Protein AF-A0A1Y1LSE4-F1 (afdb_monomer_lite)

Secondary structure (DSSP, 8-state):
-HHHHHHHHHHHHHHHHHHHHHHSHHHHHHHHHHHHHHHSGGGS--TT-PPPPHHHHHHHHHHHHHHHHHHHHHHHHHHH-HHHHHHHHHHHHHHHT-HHHHHHHHHHHHHHHHHHHHTT-

InterPro domains:
  IPR013937 Sorting nexin, C-terminal [PF08628] (1-100)

Organism: Photinus pyralis (NCBI:txid7054)

pLDDT: mean 90.86, std 9.67, range [47.62, 97.69]

Foldseek 3Di:
DVVCVVLVVVVVVVVVVVVCVCPDPVNVVVVVVVVCCVQQNVHHGDPPPDDDDPVRVVVVLVVQLVCLQPVQCVVCCVPPNSVVSNVVSVVVSVCVPPPVNVVVVVVVVVVVVCCVVPVPD

Radius of gyration: 18.97 Å; chains: 1; bounding box: 50×29×55 Å

Sequence (121 aa):
VVLQQLLGGTIERKVRDIVKMLLQDESILRYIALVEDSMWPNGVLQRDRKPRSEAQKKKTRTEASLMLATLVPDLAGNVVGRANAQTASRRIFATLNNSRLNAHLVFTMLEEIISIMFEDS

Structure (mmCIF, N/CA/C/O backbone):
data_AF-A0A1Y1LSE4-F1
#
_entry.id   AF-A0A1Y1LSE4-F1
#
loop_
_atom_site.group_PDB
_atom_site.id
_atom_site.type_symbol
_atom_site.label_atom_id
_atom_site.label_alt_id
_atom_site.label_comp_id
_atom_site.label_asym_id
_atom_site.label_entity_id
_atom_site.label_seq_id
_atom_site.pdbx_PDB_ins_code
_atom_site.Cartn_x
_atom_site.Cartn_y
_atom_site.Cartn_z
_atom_site.occupancy
_atom_site.B_iso_or_equiv
_atom_site.auth_seq_id
_atom_site.auth_comp_id
_atom_site.auth_asym_id
_atom_site.auth_atom_id
_atom_site.pdbx_PDB_model_num
ATOM 1 N N . VAL A 1 1 ? 8.699 1.440 -32.279 1.00 59.16 1 VAL A N 1
ATOM 2 C CA . VAL A 1 1 ? 7.242 1.152 -32.279 1.00 59.16 1 VAL A CA 1
ATOM 3 C C . VAL A 1 1 ? 6.906 -0.323 -32.051 1.00 59.16 1 VAL A C 1
ATOM 5 O O . VAL A 1 1 ? 6.152 -0.586 -31.130 1.00 59.16 1 VAL A O 1
ATOM 8 N N . VAL A 1 2 ? 7.493 -1.296 -32.762 1.00 62.16 2 VAL A N 1
ATOM 9 C CA . VAL A 1 2 ? 7.154 -2.732 -32.579 1.00 62.16 2 VAL A CA 1
ATOM 10 C C . VAL A 1 2 ? 7.518 -3.286 -31.188 1.00 62.16 2 VAL A C 1
ATOM 12 O O . VAL A 1 2 ? 6.694 -3.947 -30.567 1.00 62.16 2 VAL A O 1
ATOM 15 N N . LEU A 1 3 ? 8.697 -2.953 -30.641 1.00 62.44 3 LEU A N 1
ATOM 16 C CA . LEU A 1 3 ? 9.114 -3.419 -29.305 1.00 62.44 3 LEU A CA 1
ATOM 17 C C . LEU A 1 3 ? 8.165 -2.938 -28.192 1.00 62.44 3 LEU A C 1
ATOM 19 O O . LEU A 1 3 ? 7.823 -3.692 -27.292 1.00 62.44 3 LEU A O 1
ATOM 23 N N . GLN A 1 4 ? 7.693 -1.693 -28.292 1.00 62.50 4 GLN A N 1
ATOM 24 C CA . GLN A 1 4 ? 6.736 -1.107 -27.353 1.00 62.50 4 GLN A CA 1
ATOM 25 C C . GLN A 1 4 ? 5.355 -1.768 -27.453 1.00 62.50 4 GLN A C 1
ATOM 27 O O . GLN A 1 4 ? 4.699 -1.934 -26.434 1.00 62.50 4 GLN A O 1
ATOM 32 N N . GLN A 1 5 ? 4.929 -2.179 -28.650 1.00 67.00 5 GLN A N 1
ATOM 33 C CA . GLN A 1 5 ? 3.662 -2.892 -28.854 1.00 67.00 5 GLN A CA 1
ATOM 34 C C . GLN A 1 5 ? 3.722 -4.330 -28.310 1.00 67.00 5 GLN A C 1
ATOM 36 O O . GLN A 1 5 ? 2.807 -4.775 -27.622 1.00 67.00 5 GLN A O 1
ATOM 41 N N . LEU A 1 6 ? 4.836 -5.038 -28.530 1.00 63.50 6 LEU A N 1
ATOM 42 C CA . LEU A 1 6 ? 5.051 -6.394 -28.006 1.00 63.50 6 LEU A CA 1
ATOM 43 C C . LEU A 1 6 ? 5.206 -6.412 -26.475 1.00 63.50 6 LEU A C 1
ATOM 45 O O . LEU A 1 6 ? 4.623 -7.261 -25.793 1.00 63.50 6 LEU A O 1
ATOM 49 N N . LEU A 1 7 ? 5.952 -5.448 -25.923 1.00 67.75 7 LEU A N 1
ATOM 50 C CA . LEU A 1 7 ? 6.048 -5.243 -24.476 1.00 67.75 7 LEU A CA 1
ATOM 51 C C . LEU A 1 7 ? 4.706 -4.787 -23.897 1.00 67.75 7 LEU A C 1
ATOM 53 O O . LEU A 1 7 ? 4.319 -5.281 -22.846 1.00 67.75 7 LEU A O 1
ATOM 57 N N . GLY A 1 8 ? 3.964 -3.929 -24.600 1.00 74.44 8 GLY A N 1
ATOM 58 C CA . GLY A 1 8 ? 2.625 -3.484 -24.213 1.00 74.44 8 GLY A CA 1
ATOM 59 C C . GLY A 1 8 ? 1.654 -4.650 -24.035 1.00 74.44 8 GLY A C 1
ATOM 60 O O . GLY A 1 8 ? 1.082 -4.794 -22.958 1.00 74.44 8 GLY A O 1
ATOM 61 N N . GLY A 1 9 ? 1.555 -5.544 -25.024 1.00 82.25 9 GLY A N 1
ATOM 62 C CA . GLY A 1 9 ? 0.689 -6.727 -24.930 1.00 82.25 9 GLY A CA 1
ATOM 63 C C . GLY A 1 9 ? 1.117 -7.723 -23.842 1.00 82.25 9 GLY A C 1
ATOM 64 O O . GLY A 1 9 ? 0.275 -8.346 -23.194 1.00 82.25 9 GLY A O 1
ATOM 65 N N . THR A 1 10 ? 2.423 -7.853 -23.589 1.00 83.94 10 THR A N 1
ATOM 66 C CA . THR A 1 10 ? 2.942 -8.729 -22.521 1.00 83.94 10 THR A CA 1
ATOM 67 C C . THR A 1 10 ? 2.689 -8.142 -21.131 1.00 83.94 10 THR A C 1
ATOM 69 O O . THR A 1 10 ? 2.267 -8.862 -20.226 1.00 83.94 10 THR A O 1
ATOM 72 N N . ILE A 1 11 ? 2.907 -6.835 -20.961 1.00 83.44 11 ILE A N 1
ATOM 73 C CA . ILE A 1 11 ? 2.624 -6.113 -19.717 1.00 83.44 11 ILE A CA 1
ATOM 74 C C . ILE A 1 11 ? 1.126 -6.156 -19.430 1.00 83.44 11 ILE A C 1
ATOM 76 O O . ILE A 1 11 ? 0.746 -6.486 -18.313 1.00 83.44 11 ILE A O 1
ATOM 80 N N . GLU A 1 12 ? 0.277 -5.895 -20.425 1.00 88.00 12 GLU A N 1
ATOM 81 C CA . GLU A 1 12 ? -1.176 -5.959 -20.266 1.00 88.00 12 GLU A CA 1
ATOM 82 C C . GLU A 1 12 ? -1.620 -7.340 -19.775 1.00 88.00 12 GLU A C 1
ATOM 84 O O . GLU A 1 12 ? -2.343 -7.440 -18.782 1.00 88.00 12 GLU A O 1
ATOM 89 N N . ARG A 1 13 ? -1.141 -8.410 -20.421 1.00 90.38 13 ARG A N 1
ATOM 90 C CA . ARG A 1 13 ? -1.439 -9.780 -19.993 1.00 90.38 13 ARG A CA 1
ATOM 91 C C . ARG A 1 13 ? -0.994 -10.015 -18.552 1.00 90.38 13 ARG A C 1
ATOM 93 O O . ARG A 1 13 ? -1.795 -10.464 -17.741 1.00 90.38 13 ARG A O 1
ATOM 100 N N . LYS A 1 14 ? 0.241 -9.634 -18.207 1.00 87.75 14 LYS A N 1
ATOM 101 C CA . LYS A 1 14 ? 0.767 -9.831 -16.852 1.00 87.75 14 LYS A CA 1
ATOM 102 C C . LYS A 1 14 ? -0.013 -9.040 -15.801 1.00 87.75 14 LYS A C 1
ATOM 104 O O . LYS A 1 14 ? -0.254 -9.560 -14.715 1.00 87.75 14 LYS A O 1
ATOM 109 N N . VAL A 1 15 ? -0.418 -7.810 -16.113 1.00 89.31 15 VAL A N 1
ATOM 110 C CA . VAL A 1 15 ? -1.266 -6.992 -15.237 1.00 89.31 15 VAL A CA 1
ATOM 111 C C . VAL A 1 15 ? -2.618 -7.671 -15.038 1.00 89.31 15 VAL A C 1
ATOM 113 O O . VAL A 1 15 ? -3.045 -7.814 -13.897 1.00 89.31 15 VAL A O 1
ATOM 116 N N . ARG A 1 16 ? -3.260 -8.159 -16.108 1.00 93.75 16 ARG A N 1
ATOM 117 C CA . ARG A 1 16 ? -4.526 -8.904 -16.003 1.00 93.75 16 ARG A CA 1
ATOM 118 C C . ARG A 1 16 ? -4.379 -10.163 -15.151 1.00 93.75 16 ARG A C 1
ATOM 120 O O . ARG A 1 16 ? -5.248 -10.418 -14.326 1.00 93.75 16 ARG A O 1
ATOM 127 N N . ASP A 1 17 ? -3.291 -10.912 -15.305 1.00 94.44 17 ASP A N 1
ATOM 128 C CA . ASP A 1 17 ? -3.038 -12.121 -14.512 1.00 94.44 17 ASP A CA 1
ATOM 129 C C . ASP A 1 17 ? -2.863 -11.797 -13.021 1.00 94.44 17 ASP A C 1
ATOM 131 O O . ASP A 1 17 ? -3.414 -12.488 -12.167 1.00 94.44 17 ASP A O 1
ATOM 135 N N . ILE A 1 18 ? -2.140 -10.719 -12.697 1.00 92.44 18 ILE A N 1
ATOM 136 C CA . ILE A 1 18 ? -1.986 -10.252 -11.312 1.00 92.44 18 ILE A CA 1
ATOM 137 C C . ILE A 1 18 ? -3.334 -9.795 -10.749 1.00 92.44 18 ILE A C 1
ATOM 139 O O . ILE A 1 18 ? -3.682 -10.176 -9.639 1.00 92.44 18 ILE A O 1
ATOM 143 N N . VAL A 1 19 ? -4.113 -9.018 -11.504 1.00 95.38 19 VAL A N 1
ATOM 144 C CA . VAL A 1 19 ? -5.439 -8.563 -11.058 1.00 95.38 19 VAL A CA 1
ATOM 145 C C . VAL A 1 19 ? -6.362 -9.753 -10.800 1.00 95.38 19 VAL A C 1
ATOM 147 O O . VAL A 1 19 ? -6.996 -9.800 -9.753 1.00 95.38 19 VAL A O 1
ATOM 150 N N . LYS A 1 20 ? -6.384 -10.756 -11.687 1.00 95.94 20 LYS A N 1
ATOM 151 C CA . LYS A 1 20 ? -7.151 -11.993 -11.471 1.00 95.94 20 LYS A CA 1
ATOM 152 C C . LYS A 1 20 ? -6.719 -12.724 -10.202 1.00 95.94 20 LYS A C 1
ATOM 154 O O . LYS A 1 20 ? -7.572 -13.143 -9.434 1.00 95.94 20 LYS A O 1
ATOM 159 N N . MET A 1 21 ? -5.413 -12.835 -9.959 1.00 96.00 21 MET A N 1
ATOM 160 C CA . MET A 1 21 ? -4.888 -13.434 -8.729 1.00 96.00 21 MET A CA 1
ATOM 161 C C . MET A 1 21 ? -5.319 -12.651 -7.482 1.00 96.00 21 MET A C 1
ATOM 163 O O . MET A 1 21 ? -5.651 -13.256 -6.474 1.00 96.00 21 MET A O 1
ATOM 167 N N . LEU A 1 22 ? -5.315 -11.318 -7.529 1.00 95.12 22 LEU A N 1
ATOM 168 C CA . LEU A 1 22 ? -5.704 -10.485 -6.387 1.00 95.12 22 LEU A CA 1
ATOM 169 C C . LEU A 1 22 ? -7.216 -10.501 -6.126 1.00 95.12 22 LEU A C 1
ATOM 171 O O . LEU A 1 22 ? -7.632 -10.262 -4.997 1.00 95.12 22 LEU A O 1
ATOM 175 N N . LEU A 1 23 ? -8.027 -10.768 -7.151 1.00 94.62 23 LEU A N 1
ATOM 176 C CA . LEU A 1 23 ? -9.490 -10.735 -7.079 1.00 94.62 23 LEU A CA 1
ATOM 177 C C . LEU A 1 23 ? -10.146 -12.121 -7.037 1.00 94.62 23 LEU A C 1
ATOM 179 O O . LEU A 1 23 ? -11.368 -12.207 -7.065 1.00 94.62 23 LEU A O 1
ATOM 183 N N . GLN A 1 24 ? -9.366 -13.200 -6.985 1.00 96.38 24 GLN A N 1
ATOM 184 C CA . GLN A 1 24 ? -9.912 -14.549 -6.827 1.00 96.38 24 GLN A CA 1
ATOM 185 C C . GLN A 1 24 ? -10.545 -14.735 -5.440 1.00 96.38 24 GLN A C 1
ATOM 187 O O . GLN A 1 24 ? -10.084 -14.138 -4.462 1.00 96.38 24 GLN A O 1
ATOM 192 N N . ASP A 1 25 ? -11.533 -15.625 -5.346 1.00 95.81 25 ASP A N 1
ATOM 193 C CA . ASP A 1 25 ? -12.342 -15.854 -4.141 1.00 95.81 25 ASP A CA 1
ATOM 194 C C . ASP A 1 25 ? -11.498 -16.059 -2.876 1.00 95.81 25 ASP A C 1
ATOM 196 O O . ASP A 1 25 ? -11.746 -15.422 -1.855 1.00 95.81 25 ASP A O 1
ATOM 200 N N . GLU A 1 26 ? -10.431 -16.863 -2.942 1.00 96.44 26 GLU A N 1
ATOM 201 C CA . GLU A 1 26 ? -9.535 -17.092 -1.799 1.00 96.44 26 GLU A CA 1
ATOM 202 C C . GLU A 1 26 ? -8.847 -15.810 -1.303 1.00 96.44 26 GLU A C 1
ATOM 204 O O . GLU A 1 26 ? -8.660 -15.612 -0.101 1.00 96.44 26 GLU A O 1
ATOM 209 N N . SER A 1 27 ? -8.462 -14.921 -2.224 1.00 96.38 27 SER A N 1
ATOM 210 C CA . SER A 1 27 ? -7.820 -13.650 -1.876 1.00 96.38 27 SER A CA 1
ATOM 211 C C . SER A 1 27 ? -8.823 -12.691 -1.247 1.00 96.38 27 SER A C 1
ATOM 213 O O . SER A 1 27 ? -8.510 -12.077 -0.228 1.00 96.38 27 SER A O 1
ATOM 215 N N . ILE A 1 28 ? -10.044 -12.638 -1.782 1.00 94.06 28 ILE A N 1
ATOM 216 C CA . ILE A 1 28 ? -11.131 -11.838 -1.214 1.00 94.06 28 ILE A CA 1
ATOM 217 C C . ILE A 1 28 ? -11.509 -12.336 0.184 1.00 94.06 28 ILE A C 1
ATOM 219 O O . ILE A 1 28 ? -11.540 -11.533 1.115 1.00 94.06 28 ILE A O 1
ATOM 223 N N . LEU A 1 29 ? -11.701 -13.646 0.371 1.00 96.00 29 LEU A N 1
ATOM 224 C CA . LE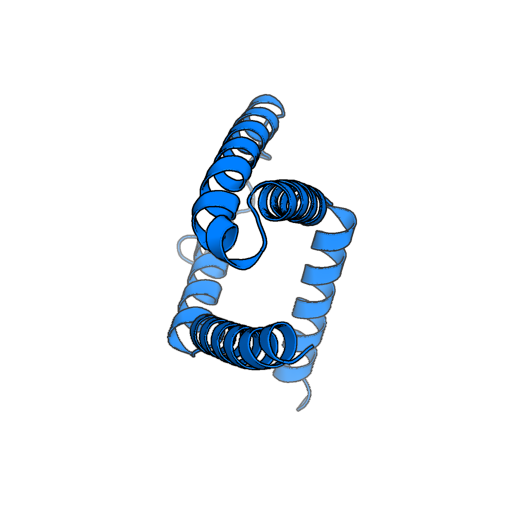U A 1 29 ? -11.967 -14.247 1.684 1.00 96.00 29 LEU A CA 1
ATOM 225 C C . LEU A 1 29 ? -10.870 -13.902 2.692 1.00 96.00 29 LEU A C 1
ATOM 227 O O . LEU A 1 29 ? -11.159 -13.499 3.818 1.00 96.00 29 LEU A O 1
ATOM 231 N N . AR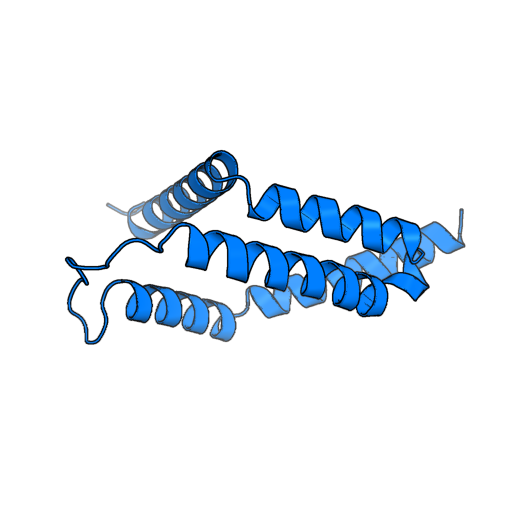G A 1 30 ? -9.601 -13.983 2.278 1.00 96.50 30 ARG A N 1
ATOM 232 C CA . ARG A 1 30 ? -8.475 -13.579 3.121 1.00 96.50 30 ARG A CA 1
ATOM 233 C C . ARG A 1 30 ? -8.524 -12.092 3.483 1.00 96.50 30 ARG A C 1
ATOM 235 O O . ARG A 1 30 ? -8.174 -11.737 4.608 1.00 96.50 30 ARG A O 1
ATOM 242 N N . TYR A 1 31 ? -8.897 -11.215 2.554 1.00 94.56 31 TYR A N 1
ATOM 243 C CA . TYR A 1 31 ? -9.019 -9.784 2.842 1.00 94.56 31 TYR A CA 1
ATOM 244 C C . TYR A 1 31 ? -10.173 -9.495 3.801 1.00 94.56 31 TYR A C 1
ATOM 246 O O . TYR A 1 31 ? -9.988 -8.701 4.720 1.00 94.56 31 TYR A O 1
ATOM 254 N N . ILE A 1 32 ? -11.314 -10.168 3.640 1.00 92.62 32 ILE A N 1
ATOM 255 C CA . ILE A 1 32 ? -12.449 -10.070 4.565 1.00 92.62 32 ILE A CA 1
ATOM 256 C C . ILE A 1 32 ? -12.026 -10.526 5.961 1.00 92.62 32 ILE A C 1
ATOM 258 O O . ILE A 1 32 ? -12.195 -9.764 6.908 1.00 92.62 32 ILE A O 1
ATOM 262 N N . ALA A 1 33 ? -11.383 -11.693 6.080 1.00 94.38 33 ALA A N 1
ATOM 263 C CA . ALA A 1 33 ? -10.872 -12.194 7.355 1.00 94.38 33 ALA A CA 1
ATOM 264 C C . ALA A 1 33 ? -9.884 -11.211 8.005 1.00 94.38 33 ALA A C 1
ATOM 266 O O . ALA A 1 33 ? -9.963 -10.938 9.196 1.00 94.38 33 ALA A O 1
ATOM 267 N N . LEU A 1 34 ? -8.994 -10.594 7.215 1.00 94.94 34 LEU A N 1
ATOM 268 C CA . LEU A 1 34 ? -8.076 -9.571 7.721 1.00 94.94 34 LEU A CA 1
ATOM 269 C C . LEU A 1 34 ? -8.821 -8.342 8.266 1.00 94.94 34 LEU A C 1
ATOM 271 O O . LEU A 1 34 ? -8.415 -7.779 9.284 1.00 94.94 34 LEU A O 1
ATOM 275 N N . VAL A 1 35 ? -9.878 -7.895 7.582 1.00 91.94 35 VAL A N 1
ATOM 276 C CA . VAL A 1 35 ? -10.707 -6.775 8.043 1.00 91.94 35 VAL A CA 1
ATOM 277 C C . VAL A 1 35 ? -11.441 -7.163 9.324 1.00 91.94 35 VAL A C 1
ATOM 279 O O . VAL A 1 35 ? -11.362 -6.407 10.295 1.00 91.94 35 VAL A O 1
ATOM 282 N N . GLU A 1 36 ? -12.063 -8.343 9.353 1.00 92.56 36 GLU A N 1
ATOM 283 C CA . GLU A 1 36 ? -12.765 -8.898 10.511 1.00 92.56 36 GLU A CA 1
ATOM 284 C C . GLU A 1 36 ? -11.844 -8.980 11.730 1.00 92.56 36 GLU A C 1
ATOM 286 O O . GLU A 1 36 ? -12.119 -8.329 12.734 1.00 92.56 36 GLU A O 1
ATOM 291 N N . ASP A 1 37 ? -10.694 -9.644 11.615 1.00 92.81 37 ASP A N 1
ATOM 292 C CA . ASP A 1 37 ? -9.712 -9.773 12.697 1.00 92.81 37 ASP A CA 1
ATOM 293 C C . ASP A 1 37 ? -9.194 -8.411 13.185 1.00 92.81 37 ASP A C 1
ATOM 295 O O . ASP A 1 37 ? -8.862 -8.231 14.361 1.00 92.81 37 ASP A O 1
ATOM 299 N N . SER A 1 38 ? -9.106 -7.426 12.284 1.00 90.69 38 SER A N 1
ATOM 300 C CA . SER A 1 38 ? -8.606 -6.091 12.622 1.00 90.69 38 SER A CA 1
ATOM 301 C C . SER A 1 38 ? -9.626 -5.205 13.340 1.00 90.69 38 SER A C 1
ATOM 303 O O . SER A 1 38 ? -9.225 -4.295 14.074 1.00 90.69 38 SER A O 1
ATOM 305 N N . MET A 1 39 ? -10.921 -5.425 13.102 1.00 90.06 39 MET A N 1
ATOM 306 C CA . MET A 1 39 ? -12.015 -4.602 13.625 1.00 90.06 39 MET A CA 1
ATOM 307 C C . MET A 1 39 ? -12.753 -5.299 14.771 1.00 90.06 39 MET A C 1
ATOM 309 O O . MET A 1 39 ? -13.016 -4.664 15.796 1.00 90.06 39 MET A O 1
ATOM 313 N N . TRP A 1 40 ? -13.025 -6.595 14.626 1.00 93.06 40 TRP A N 1
ATOM 314 C CA . TRP A 1 40 ? -13.729 -7.465 15.568 1.00 93.06 40 TRP A CA 1
ATOM 315 C C . TRP A 1 40 ? -12.880 -8.678 15.982 1.00 93.06 40 TRP A C 1
ATOM 317 O O . TRP A 1 40 ? -13.284 -9.819 15.752 1.00 93.06 40 TRP A O 1
ATOM 327 N N . PRO A 1 41 ? -11.715 -8.484 16.626 1.00 90.25 41 PRO A N 1
ATOM 328 C CA . PRO A 1 41 ? -10.936 -9.610 17.128 1.00 90.25 41 PRO A CA 1
ATOM 329 C C . PRO A 1 41 ? -11.788 -10.464 18.083 1.00 90.25 41 PRO A C 1
ATOM 331 O O . PRO A 1 41 ? -12.361 -9.952 19.048 1.00 90.25 41 PRO A O 1
ATOM 334 N N . ASN A 1 42 ? -11.869 -11.771 17.819 1.00 87.75 42 ASN A N 1
ATOM 335 C CA . ASN A 1 42 ? -12.748 -12.716 18.529 1.00 87.75 42 ASN A CA 1
ATOM 336 C C . ASN A 1 42 ? -14.250 -12.351 18.465 1.00 87.75 42 ASN A C 1
ATOM 338 O O . ASN A 1 42 ? -14.995 -12.625 19.406 1.00 87.75 42 ASN A O 1
ATOM 342 N N . GLY A 1 43 ? -14.692 -11.687 17.393 1.00 89.00 43 GLY A N 1
ATOM 343 C CA . GLY A 1 43 ? -16.085 -11.282 17.187 1.00 89.00 43 GLY A CA 1
ATOM 344 C C . GLY A 1 43 ? -16.520 -10.044 17.979 1.00 89.00 43 GLY A C 1
ATOM 345 O O . GLY A 1 43 ? -17.687 -9.656 17.921 1.00 89.00 43 GLY A O 1
ATOM 346 N N . VAL A 1 44 ? -15.612 -9.391 18.714 1.00 90.31 44 VAL A N 1
ATOM 347 C CA . VAL A 1 44 ? -15.931 -8.211 19.532 1.00 90.31 44 VAL A CA 1
ATOM 348 C C . VAL A 1 44 ? -15.258 -6.973 18.962 1.00 90.31 44 VAL A C 1
ATOM 350 O O . VAL A 1 44 ? -14.041 -6.931 18.810 1.00 90.31 44 VAL A O 1
ATOM 353 N N . LEU A 1 45 ? -16.053 -5.931 18.699 1.00 90.12 45 LEU A N 1
ATOM 354 C CA . LEU A 1 45 ? -15.552 -4.665 18.165 1.00 90.12 45 LEU A CA 1
ATOM 355 C C . LEU A 1 45 ? -14.486 -4.070 19.095 1.00 90.12 45 LEU A C 1
ATOM 357 O O . LEU A 1 45 ? -14.761 -3.765 20.261 1.00 90.12 45 LEU A O 1
ATOM 361 N N . GLN A 1 46 ? -13.289 -3.831 18.565 1.00 86.62 46 GLN A N 1
ATOM 362 C CA . GLN A 1 46 ? -12.185 -3.256 19.323 1.00 86.62 46 GLN A CA 1
ATOM 363 C C . GLN A 1 46 ? -12.378 -1.742 19.518 1.00 86.62 46 GLN A C 1
ATOM 365 O O . GLN A 1 46 ? -11.936 -0.928 18.707 1.00 86.62 46 GLN A O 1
ATOM 370 N N . ARG A 1 47 ? -13.025 -1.350 20.621 1.00 85.38 47 ARG A N 1
ATOM 371 C CA . ARG A 1 47 ? -13.320 0.063 20.933 1.00 85.38 47 ARG A CA 1
ATOM 372 C C . ARG A 1 47 ? -12.108 0.856 21.436 1.00 85.38 47 ARG A C 1
ATOM 374 O O . ARG A 1 47 ? -11.971 2.027 21.103 1.00 85.38 47 ARG A O 1
ATOM 381 N N . ASP A 1 48 ? -11.188 0.213 22.153 1.00 84.25 48 ASP A N 1
ATOM 382 C CA . ASP A 1 48 ? -10.056 0.884 22.818 1.00 84.25 48 ASP A CA 1
ATOM 383 C C . ASP A 1 48 ? -8.759 0.880 21.994 1.00 84.25 48 ASP A C 1
ATOM 385 O O . ASP A 1 48 ? -7.643 0.867 22.532 1.00 84.25 48 ASP A O 1
ATOM 389 N N . ARG A 1 49 ? -8.868 0.865 20.660 1.00 83.38 49 ARG A N 1
ATOM 390 C CA . ARG A 1 49 ? -7.690 0.841 19.789 1.00 83.38 49 ARG A CA 1
ATOM 391 C C . ARG A 1 49 ? -6.904 2.145 19.930 1.00 83.38 49 ARG A C 1
ATOM 393 O O . ARG A 1 49 ? -7.260 3.173 19.358 1.00 83.38 49 ARG A O 1
ATOM 400 N N . LYS A 1 50 ? -5.785 2.089 20.657 1.00 87.69 50 LYS A N 1
ATOM 401 C CA . LYS A 1 50 ? -4.876 3.232 20.808 1.00 87.69 50 LYS A CA 1
ATOM 402 C C . LYS A 1 50 ? -4.347 3.667 19.434 1.00 87.69 50 LYS A C 1
ATOM 404 O O . LYS A 1 50 ? -3.756 2.844 18.725 1.00 87.69 50 LYS A O 1
ATOM 409 N N . PRO A 1 51 ? -4.509 4.946 19.051 1.00 89.69 51 PRO A N 1
ATOM 410 C CA . PRO A 1 51 ? -3.909 5.464 17.833 1.00 89.69 51 PRO A CA 1
ATOM 411 C C . PRO A 1 51 ? -2.391 5.297 17.859 1.00 89.69 51 PRO A C 1
ATOM 413 O O . PRO A 1 51 ? -1.744 5.400 18.903 1.00 89.69 51 PRO A O 1
ATOM 416 N N . ARG A 1 52 ? -1.807 5.069 16.684 1.00 92.06 52 ARG A N 1
ATOM 417 C CA . ARG A 1 52 ? -0.351 4.977 16.537 1.00 92.06 52 ARG A CA 1
ATOM 418 C C . ARG A 1 52 ? 0.309 6.295 16.936 1.00 92.06 52 ARG A C 1
ATOM 420 O O . ARG A 1 52 ? -0.156 7.359 16.522 1.00 92.06 52 ARG A O 1
ATOM 427 N N . SER A 1 53 ? 1.425 6.220 17.658 1.00 96.38 53 SER A N 1
ATOM 428 C CA . SER A 1 53 ? 2.209 7.408 18.012 1.00 96.38 53 SER A CA 1
ATOM 429 C C . SER A 1 53 ? 2.916 8.004 16.791 1.00 96.38 53 SER A C 1
ATOM 431 O O . SER A 1 53 ? 3.167 7.315 15.798 1.00 96.38 53 SER A O 1
ATOM 433 N N . GLU A 1 54 ? 3.301 9.278 16.866 1.00 95.62 54 GLU A N 1
ATOM 434 C CA . GLU A 1 54 ? 4.052 9.937 15.787 1.00 95.62 54 GLU A CA 1
ATOM 435 C C . GLU A 1 54 ? 5.394 9.249 15.507 1.00 95.62 54 GLU A C 1
ATOM 437 O O . GLU A 1 54 ? 5.774 9.060 14.350 1.00 95.62 54 GLU A O 1
ATOM 442 N N . ALA A 1 55 ? 6.072 8.763 16.552 1.00 97.12 55 ALA A N 1
ATOM 443 C CA . ALA A 1 55 ? 7.292 7.975 16.406 1.00 97.12 55 ALA A CA 1
ATOM 444 C C . ALA A 1 55 ? 7.037 6.667 15.637 1.00 97.12 55 ALA A C 1
ATOM 446 O O . ALA A 1 55 ? 7.781 6.339 14.712 1.00 97.12 55 ALA A O 1
ATOM 447 N N . GLN A 1 56 ? 5.953 5.950 15.960 1.00 96.81 56 GLN A N 1
ATOM 448 C CA . GLN A 1 56 ? 5.570 4.731 15.244 1.00 96.81 56 GLN A CA 1
ATOM 449 C C . GLN A 1 56 ? 5.215 5.023 13.784 1.00 96.81 56 GLN A C 1
ATOM 451 O O . GLN A 1 56 ? 5.626 4.269 12.903 1.00 96.81 56 GLN A O 1
ATOM 456 N N . LYS A 1 57 ? 4.457 6.093 13.507 1.00 95.25 57 LYS A N 1
ATOM 457 C CA . LYS A 1 57 ? 4.098 6.501 12.138 1.00 95.25 57 LYS A CA 1
ATOM 458 C C . LYS A 1 57 ? 5.341 6.845 11.321 1.00 95.25 57 LYS A C 1
ATOM 460 O O . LYS A 1 57 ? 5.490 6.348 10.206 1.00 95.25 57 LYS A O 1
ATOM 465 N N . LYS A 1 58 ? 6.251 7.647 11.883 1.00 96.56 58 LYS A N 1
ATOM 466 C CA . LYS A 1 58 ? 7.511 8.029 11.234 1.00 96.56 58 LYS A CA 1
ATOM 467 C C . LYS A 1 58 ? 8.381 6.808 10.942 1.00 96.56 58 LYS A C 1
ATOM 469 O O . LYS A 1 58 ? 8.853 6.675 9.818 1.00 96.56 58 LYS A O 1
ATOM 474 N N . LYS A 1 59 ? 8.537 5.901 11.914 1.00 97.56 59 LYS A N 1
ATOM 475 C CA . LYS A 1 59 ? 9.326 4.671 11.757 1.00 97.56 59 LYS A CA 1
ATOM 476 C C . LYS A 1 59 ? 8.835 3.835 10.574 1.00 97.56 59 LYS A C 1
ATOM 478 O O . LYS A 1 59 ? 9.596 3.618 9.635 1.00 97.56 59 LYS A O 1
ATOM 483 N N . THR A 1 60 ? 7.554 3.457 10.556 1.00 96.44 60 THR A N 1
ATOM 484 C CA . THR A 1 60 ? 7.036 2.619 9.460 1.00 96.44 60 THR A CA 1
ATOM 485 C C . THR A 1 60 ? 7.041 3.346 8.123 1.00 96.44 60 THR A C 1
ATOM 487 O O . THR A 1 60 ? 7.158 2.710 7.084 1.00 96.44 60 THR A O 1
ATOM 490 N N . ARG A 1 61 ? 6.884 4.678 8.122 1.00 96.19 61 ARG A N 1
ATOM 491 C CA . ARG A 1 61 ? 6.950 5.483 6.898 1.00 96.19 61 ARG A CA 1
ATOM 492 C C . ARG A 1 61 ? 8.345 5.391 6.275 1.00 96.19 61 ARG A C 1
ATOM 494 O O . ARG A 1 61 ? 8.450 5.166 5.073 1.00 96.19 61 ARG A O 1
ATOM 501 N N . THR A 1 62 ? 9.394 5.525 7.082 1.00 97.12 62 THR A N 1
ATOM 502 C CA . THR A 1 62 ? 10.780 5.373 6.621 1.00 97.12 62 THR A CA 1
ATOM 503 C C . THR A 1 62 ? 11.048 3.956 6.119 1.00 97.12 62 THR A C 1
ATOM 505 O O . THR A 1 62 ? 11.561 3.795 5.015 1.00 97.12 62 THR A O 1
ATOM 508 N N . GLU A 1 63 ? 10.652 2.937 6.886 1.00 97.62 63 GLU A N 1
ATOM 509 C CA . GLU A 1 63 ? 10.836 1.527 6.512 1.00 97.62 63 GLU A CA 1
ATOM 510 C C . GLU A 1 63 ? 10.124 1.195 5.193 1.00 97.62 63 GLU A C 1
ATOM 512 O O . GLU A 1 63 ? 10.738 0.653 4.277 1.00 97.62 63 GLU A O 1
ATOM 517 N N . ALA A 1 64 ? 8.860 1.601 5.041 1.00 97.38 64 ALA A N 1
ATOM 518 C CA . ALA A 1 64 ? 8.097 1.380 3.816 1.00 97.38 64 ALA A CA 1
ATOM 519 C C . ALA A 1 64 ? 8.688 2.130 2.612 1.00 97.38 64 ALA A C 1
ATOM 521 O O . ALA A 1 64 ? 8.748 1.578 1.513 1.00 97.38 64 ALA A O 1
ATOM 522 N N . SER A 1 65 ? 9.161 3.368 2.805 1.00 97.12 65 SER A N 1
ATOM 523 C CA . SER A 1 65 ? 9.815 4.122 1.731 1.00 97.12 65 SER A CA 1
ATOM 524 C C . SER A 1 65 ? 11.086 3.427 1.249 1.00 97.12 65 SER A C 1
ATOM 526 O O . SER A 1 65 ? 11.340 3.411 0.046 1.00 97.12 65 SER A O 1
ATOM 528 N N . LEU A 1 66 ? 11.884 2.878 2.170 1.00 97.50 66 LEU A N 1
ATOM 529 C CA . LEU A 1 66 ? 13.099 2.143 1.832 1.00 97.50 66 LEU A CA 1
ATOM 530 C C . LEU A 1 66 ? 12.759 0.854 1.080 1.00 97.50 66 LEU A C 1
ATOM 532 O O . LEU A 1 66 ? 13.312 0.616 0.012 1.00 97.50 66 LEU A O 1
ATOM 536 N N . MET A 1 67 ? 11.805 0.076 1.596 1.00 97.62 67 MET A N 1
ATOM 537 C CA . MET A 1 67 ? 11.360 -1.180 0.988 1.00 97.62 67 MET A CA 1
ATOM 538 C C . MET A 1 67 ? 10.839 -0.982 -0.436 1.00 97.62 67 MET A C 1
ATOM 540 O O . MET A 1 67 ? 11.195 -1.731 -1.336 1.00 97.62 67 MET A O 1
ATOM 544 N N . LEU A 1 68 ? 10.020 0.043 -0.685 1.00 97.38 68 LEU A N 1
ATOM 545 C CA . LEU A 1 68 ? 9.535 0.306 -2.042 1.00 97.38 68 LEU A CA 1
ATOM 546 C C . LEU A 1 68 ? 10.673 0.748 -2.971 1.00 97.38 68 LEU A C 1
ATOM 548 O O . LEU A 1 68 ? 10.751 0.285 -4.111 1.00 97.38 68 LEU A O 1
ATOM 552 N N . ALA A 1 69 ? 11.581 1.593 -2.472 1.00 96.38 69 ALA A N 1
ATOM 553 C CA . ALA A 1 69 ? 12.715 2.084 -3.247 1.00 96.38 69 ALA A CA 1
ATOM 554 C C . ALA A 1 69 ? 13.707 0.975 -3.636 1.00 96.38 69 ALA A C 1
ATOM 556 O O . ALA A 1 69 ? 14.457 1.164 -4.594 1.00 96.38 69 ALA A O 1
ATOM 557 N N . THR A 1 70 ? 13.709 -0.159 -2.931 1.00 96.38 70 THR A N 1
ATOM 558 C CA . THR A 1 70 ? 14.515 -1.337 -3.275 1.00 96.38 70 THR A CA 1
ATOM 559 C C . THR A 1 70 ? 13.729 -2.339 -4.118 1.00 96.38 70 THR A C 1
ATOM 561 O O . THR A 1 70 ? 14.179 -2.700 -5.204 1.00 96.38 70 THR A O 1
ATOM 564 N N . LEU A 1 71 ? 12.535 -2.740 -3.675 1.00 97.19 71 LEU A N 1
ATOM 565 C CA . LEU A 1 71 ? 11.771 -3.834 -4.282 1.00 97.19 71 LEU A CA 1
ATOM 566 C C . LEU A 1 71 ? 11.175 -3.474 -5.646 1.00 97.19 71 LEU A C 1
ATOM 568 O O . LEU A 1 71 ? 11.158 -4.309 -6.547 1.00 97.19 71 LEU A O 1
ATOM 572 N N . VAL A 1 72 ? 10.695 -2.241 -5.838 1.00 95.94 72 VAL A N 1
ATOM 573 C CA . VAL A 1 72 ? 10.079 -1.850 -7.119 1.00 95.94 72 VAL A CA 1
ATOM 574 C C . VAL A 1 72 ? 11.120 -1.809 -8.249 1.00 95.94 72 VAL A C 1
ATOM 576 O O . V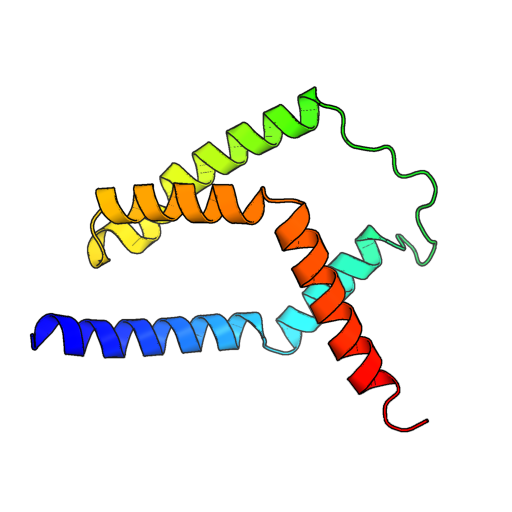AL A 1 72 ? 10.854 -2.376 -9.314 1.00 95.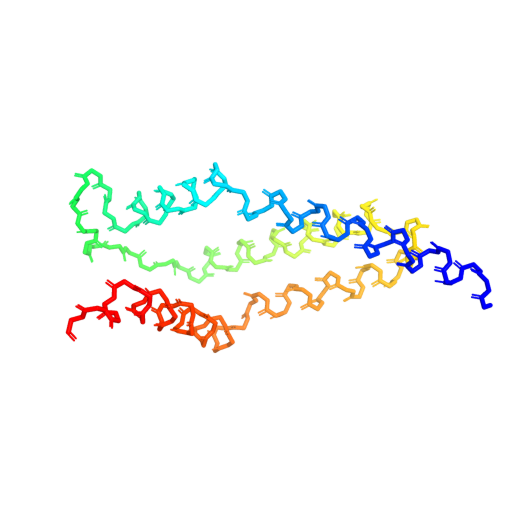94 72 VAL A O 1
ATOM 579 N N . PRO A 1 73 ? 12.315 -1.204 -8.069 1.00 96.19 73 PRO A N 1
ATOM 580 C CA . PRO A 1 73 ? 13.381 -1.310 -9.063 1.00 96.19 73 PRO A CA 1
ATOM 581 C C . PRO A 1 73 ? 13.899 -2.727 -9.286 1.00 96.19 73 PRO A C 1
ATOM 583 O O . PRO A 1 73 ? 14.295 -3.024 -10.410 1.00 96.19 73 PRO A O 1
ATOM 586 N N . ASP A 1 74 ? 13.901 -3.582 -8.264 1.00 95.94 74 ASP A N 1
ATOM 587 C CA . ASP A 1 74 ? 14.318 -4.978 -8.412 1.00 95.94 74 ASP A CA 1
ATOM 588 C C . ASP A 1 74 ? 13.331 -5.766 -9.287 1.00 95.94 74 ASP A C 1
ATOM 590 O O . ASP A 1 74 ? 13.720 -6.424 -10.250 1.00 95.94 74 ASP A O 1
ATOM 594 N N . LEU A 1 75 ? 12.030 -5.582 -9.045 1.00 90.94 75 LEU A N 1
ATOM 595 C CA . LEU A 1 75 ? 10.971 -6.259 -9.790 1.00 90.94 75 LEU A CA 1
ATOM 596 C C . LEU A 1 75 ? 10.842 -5.772 -11.243 1.00 90.94 75 LEU A C 1
ATOM 598 O O . LEU A 1 75 ? 10.659 -6.575 -12.156 1.00 90.94 75 LEU A O 1
ATOM 602 N N . ALA A 1 76 ? 10.881 -4.455 -11.467 1.00 89.44 76 ALA A N 1
ATOM 603 C CA . ALA A 1 76 ? 10.490 -3.857 -12.750 1.00 89.44 76 ALA A CA 1
ATOM 604 C C . ALA A 1 76 ? 11.629 -3.136 -13.488 1.00 89.44 76 ALA A C 1
ATOM 606 O O . ALA A 1 76 ? 11.464 -2.744 -14.647 1.00 89.44 76 ALA A O 1
ATOM 607 N N . GLY A 1 77 ? 12.794 -2.951 -12.858 1.00 92.19 77 GLY A N 1
ATOM 608 C CA . GLY A 1 77 ? 13.879 -2.125 -13.394 1.00 92.19 77 GLY A CA 1
ATOM 609 C C . GLY A 1 77 ? 14.428 -2.604 -14.737 1.00 92.19 77 GLY A C 1
ATOM 610 O O . GLY A 1 77 ? 14.813 -1.769 -15.552 1.00 92.19 77 GLY A O 1
ATOM 611 N N . ASN A 1 78 ? 14.401 -3.913 -14.999 1.00 89.19 78 ASN A N 1
ATOM 612 C CA . ASN A 1 78 ? 14.844 -4.494 -16.271 1.00 89.19 78 ASN A CA 1
ATOM 613 C C . ASN A 1 78 ? 13.875 -4.217 -17.435 1.00 89.19 78 ASN A C 1
ATOM 615 O O . ASN A 1 78 ? 14.285 -4.265 -18.589 1.00 89.19 78 ASN A O 1
ATOM 619 N N . VAL A 1 79 ? 12.604 -3.918 -17.145 1.00 85.12 79 VAL A N 1
ATOM 620 C CA . VAL A 1 79 ? 11.562 -3.695 -18.164 1.00 85.12 79 VAL A CA 1
ATOM 621 C C . VAL A 1 79 ? 11.369 -2.207 -18.441 1.00 85.12 79 VAL A C 1
ATOM 623 O O . VAL A 1 79 ? 11.270 -1.803 -19.596 1.00 85.12 79 VAL A O 1
ATOM 626 N N . VAL A 1 80 ? 11.317 -1.381 -17.390 1.00 86.69 80 VAL A N 1
ATOM 627 C CA . VAL A 1 80 ? 10.999 0.056 -17.513 1.00 86.69 80 VAL A CA 1
ATOM 628 C C . VAL A 1 80 ? 12.195 0.978 -17.268 1.00 86.69 80 VAL A C 1
ATOM 630 O O . VAL A 1 80 ? 12.072 2.191 -17.424 1.00 86.69 80 VAL A O 1
ATOM 633 N N . GLY A 1 81 ? 13.350 0.427 -16.892 1.00 93.94 81 GLY A N 1
ATOM 634 C CA . GLY A 1 81 ? 14.530 1.174 -16.462 1.00 93.94 81 GLY A CA 1
ATOM 635 C C . GLY A 1 81 ? 14.499 1.506 -14.967 1.00 93.94 81 GLY A C 1
ATOM 636 O O . GLY A 1 81 ? 13.476 1.913 -14.411 1.00 93.94 81 GLY A O 1
ATOM 637 N N . ARG A 1 82 ? 15.649 1.375 -14.293 1.00 95.25 82 ARG A N 1
ATOM 638 C CA . ARG A 1 82 ? 15.757 1.580 -12.834 1.00 95.25 82 ARG A CA 1
ATOM 639 C C . ARG A 1 82 ? 15.356 2.986 -12.375 1.00 95.25 82 ARG A C 1
ATOM 641 O O . ARG A 1 82 ? 14.669 3.110 -11.366 1.00 95.25 82 ARG A O 1
ATOM 648 N N . ALA A 1 83 ? 15.724 4.033 -13.115 1.00 95.94 83 ALA A N 1
ATOM 649 C CA . ALA A 1 83 ? 15.359 5.415 -12.774 1.00 95.94 83 ALA A CA 1
ATOM 650 C C . ALA A 1 83 ? 13.835 5.651 -12.823 1.00 95.94 83 ALA A C 1
ATOM 652 O O . ALA A 1 83 ? 13.260 6.291 -11.936 1.00 95.94 83 ALA A O 1
ATOM 653 N N . ASN A 1 84 ? 13.163 5.068 -13.820 1.00 95.12 84 ASN A N 1
ATOM 654 C CA . ASN A 1 84 ? 11.708 5.130 -13.942 1.00 95.12 84 ASN A CA 1
ATOM 655 C C . ASN A 1 84 ? 11.030 4.339 -12.820 1.00 95.12 84 ASN A C 1
ATOM 657 O O . ASN A 1 84 ? 10.105 4.851 -12.191 1.00 95.12 84 ASN A O 1
ATOM 661 N N . ALA A 1 85 ? 11.529 3.140 -12.505 1.00 96.00 85 ALA A N 1
ATOM 662 C CA . ALA A 1 85 ? 11.013 2.325 -11.407 1.00 96.00 85 ALA A CA 1
ATOM 663 C C . ALA A 1 85 ? 11.173 3.016 -10.038 1.00 96.00 85 ALA A C 1
ATOM 665 O O . ALA A 1 85 ? 10.243 3.005 -9.232 1.00 96.00 85 ALA A O 1
ATOM 666 N N . GLN A 1 86 ? 12.297 3.698 -9.786 1.00 96.88 86 GLN A N 1
ATOM 667 C CA . GLN A 1 86 ? 12.475 4.510 -8.574 1.00 96.88 86 GLN A CA 1
ATOM 668 C C . GLN A 1 86 ? 11.488 5.681 -8.511 1.00 96.88 86 GLN A C 1
ATOM 670 O O . GLN A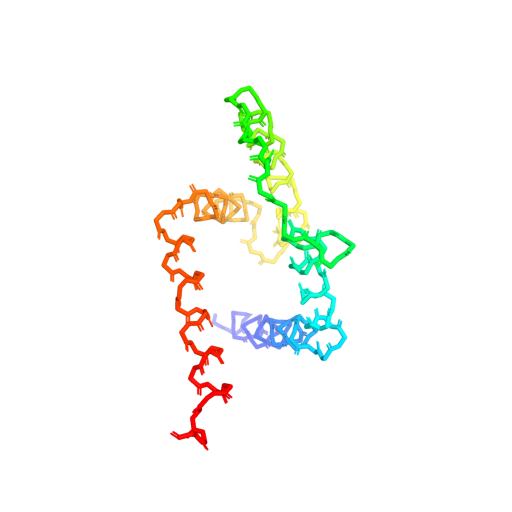 1 86 ? 10.905 5.957 -7.460 1.00 96.88 86 GLN A O 1
ATOM 675 N N . THR A 1 87 ? 11.269 6.369 -9.631 1.00 97.69 87 THR A N 1
ATOM 676 C CA . THR A 1 87 ? 10.293 7.465 -9.701 1.00 97.69 87 THR A CA 1
ATOM 677 C C . THR A 1 87 ? 8.874 6.953 -9.443 1.00 97.69 87 THR A C 1
ATOM 679 O O . THR A 1 87 ? 8.136 7.550 -8.658 1.00 97.69 87 THR A O 1
ATOM 682 N N . ALA A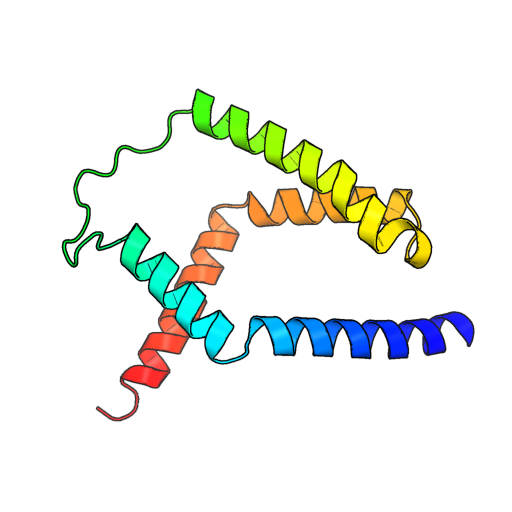 1 88 ? 8.505 5.816 -10.040 1.00 96.31 88 ALA A N 1
ATOM 683 C CA . ALA A 1 88 ? 7.224 5.155 -9.809 1.00 96.31 88 ALA A CA 1
ATOM 684 C C . ALA A 1 88 ? 7.056 4.724 -8.344 1.00 96.31 88 ALA A C 1
ATOM 686 O O . ALA A 1 88 ? 6.020 5.005 -7.750 1.00 96.31 88 ALA A O 1
ATOM 687 N N . SER A 1 89 ? 8.091 4.147 -7.726 1.00 97.44 89 SER A N 1
ATOM 688 C CA . SER A 1 89 ? 8.100 3.799 -6.300 1.00 97.44 89 SER A CA 1
ATOM 689 C C . SER A 1 89 ? 7.751 4.992 -5.409 1.00 97.44 89 SER A C 1
ATOM 691 O O . SER A 1 89 ? 6.926 4.874 -4.505 1.00 97.44 89 SER A O 1
ATOM 693 N N . ARG A 1 90 ? 8.360 6.160 -5.658 1.00 97.38 90 ARG A N 1
ATOM 694 C CA . ARG A 1 90 ? 8.072 7.382 -4.885 1.00 97.38 90 ARG A CA 1
ATOM 695 C C . ARG A 1 90 ? 6.631 7.845 -5.076 1.00 97.38 90 ARG A C 1
ATOM 697 O O . ARG A 1 90 ? 6.005 8.272 -4.111 1.00 97.38 90 ARG A O 1
ATOM 704 N N . ARG A 1 91 ? 6.097 7.739 -6.298 1.00 96.94 91 ARG A N 1
ATOM 705 C CA . ARG A 1 91 ? 4.695 8.076 -6.595 1.00 96.94 91 ARG A CA 1
ATOM 706 C C . ARG A 1 91 ? 3.731 7.137 -5.876 1.00 96.94 91 ARG A C 1
ATOM 708 O O . ARG A 1 91 ? 2.849 7.629 -5.188 1.00 96.94 91 ARG A O 1
ATOM 715 N N . ILE A 1 92 ? 3.942 5.822 -5.960 1.00 95.69 92 ILE A N 1
ATOM 716 C CA . ILE A 1 92 ? 3.142 4.815 -5.242 1.00 95.69 92 ILE A CA 1
ATOM 717 C C . ILE A 1 92 ? 3.145 5.121 -3.743 1.00 95.69 92 ILE A C 1
ATOM 719 O O . ILE A 1 92 ? 2.089 5.209 -3.122 1.00 95.69 92 ILE A O 1
ATOM 723 N N . PHE A 1 93 ? 4.328 5.357 -3.174 1.00 97.12 93 PHE A N 1
ATOM 724 C CA . PHE A 1 93 ? 4.463 5.699 -1.766 1.00 97.12 93 PHE A CA 1
ATOM 725 C C . PHE A 1 93 ? 3.701 6.977 -1.392 1.00 97.12 93 PHE A C 1
ATOM 727 O O . PHE A 1 93 ? 2.994 6.990 -0.386 1.00 97.12 93 PHE A O 1
ATOM 734 N N . ALA A 1 94 ? 3.815 8.038 -2.194 1.00 96.56 94 ALA A N 1
ATOM 735 C CA . ALA A 1 94 ? 3.109 9.294 -1.959 1.00 96.56 94 ALA A CA 1
ATOM 736 C C . ALA A 1 94 ? 1.583 9.118 -2.031 1.00 96.56 94 ALA A C 1
ATOM 738 O O . ALA A 1 94 ? 0.879 9.603 -1.147 1.00 96.56 94 ALA A O 1
ATOM 739 N N . THR A 1 95 ? 1.083 8.383 -3.028 1.00 95.88 95 THR A N 1
ATOM 740 C CA . THR A 1 95 ? -0.349 8.096 -3.189 1.00 95.88 95 THR A CA 1
ATOM 741 C C . THR A 1 95 ? -0.888 7.310 -1.999 1.00 95.88 95 THR A C 1
ATOM 743 O O . THR A 1 95 ? -1.863 7.735 -1.387 1.00 95.88 95 THR A O 1
ATOM 746 N N . LEU A 1 96 ? -0.207 6.232 -1.595 1.00 94.81 96 LEU A N 1
ATOM 747 C CA . LEU A 1 96 ? -0.614 5.412 -0.448 1.00 94.81 96 LEU A CA 1
ATOM 748 C C . LEU A 1 96 ? -0.515 6.154 0.895 1.00 94.81 96 LEU A C 1
ATOM 750 O O . LEU A 1 96 ? -1.161 5.757 1.862 1.00 94.81 96 LEU A O 1
ATOM 754 N N . ASN A 1 97 ? 0.267 7.234 0.982 1.00 95.12 97 ASN A N 1
ATOM 755 C CA . ASN A 1 97 ? 0.351 8.087 2.173 1.00 95.12 97 ASN A CA 1
ATOM 756 C C . ASN A 1 97 ? -0.613 9.291 2.137 1.00 95.12 97 ASN A C 1
ATOM 758 O O . ASN A 1 97 ? -0.573 10.120 3.050 1.00 95.12 97 ASN A O 1
ATOM 762 N N . ASN A 1 98 ? -1.487 9.405 1.132 1.00 96.44 98 ASN A N 1
ATOM 763 C CA . ASN A 1 98 ? -2.487 10.466 1.061 1.00 96.44 98 ASN A CA 1
ATOM 764 C C . ASN A 1 98 ? -3.779 10.044 1.780 1.00 96.44 98 ASN A C 1
ATOM 766 O O . ASN A 1 98 ? -4.614 9.330 1.230 1.00 96.44 98 ASN A O 1
ATOM 770 N N . SER A 1 99 ? -3.963 10.520 3.015 1.00 94.69 99 SER A N 1
ATOM 771 C CA . SER A 1 99 ? -5.117 10.153 3.847 1.00 94.69 99 SER A CA 1
ATOM 772 C C . SER A 1 99 ? -6.463 10.512 3.218 1.00 94.69 99 SER A C 1
ATOM 774 O O . SER A 1 99 ? -7.417 9.758 3.381 1.00 94.69 99 SER A O 1
ATOM 776 N N . ARG A 1 100 ? -6.546 11.627 2.481 1.00 96.75 100 ARG A N 1
ATOM 777 C CA . ARG A 1 100 ? -7.784 12.066 1.829 1.00 96.75 100 ARG A CA 1
ATOM 778 C C . ARG A 1 100 ? -8.166 11.141 0.677 1.00 96.75 100 ARG A C 1
ATOM 780 O O . ARG A 1 100 ? -9.322 10.746 0.589 1.00 96.75 100 ARG A O 1
ATOM 787 N N . LEU A 1 101 ? -7.203 10.784 -0.175 1.00 96.81 101 LEU A N 1
ATOM 788 C CA . LEU A 1 101 ? -7.444 9.845 -1.275 1.00 96.81 101 LEU A CA 1
ATOM 789 C C . LEU A 1 101 ? -7.791 8.453 -0.746 1.00 96.81 101 LEU A C 1
ATOM 791 O O . LEU A 1 101 ? -8.735 7.842 -1.232 1.00 96.81 101 LEU A O 1
ATOM 795 N N . ASN A 1 102 ? -7.085 7.988 0.285 1.00 96.19 102 ASN A N 1
ATOM 796 C CA . ASN A 1 102 ? -7.368 6.693 0.897 1.00 96.19 102 ASN A CA 1
ATOM 797 C C . ASN A 1 102 ? -8.761 6.653 1.537 1.00 96.19 102 ASN A C 1
ATOM 799 O O . ASN A 1 102 ? -9.475 5.675 1.360 1.00 96.19 102 ASN A O 1
ATOM 803 N N . ALA A 1 103 ? -9.164 7.708 2.256 1.00 96.75 103 ALA A N 1
ATOM 804 C CA . ALA A 1 103 ? -10.503 7.790 2.836 1.00 96.75 103 ALA A CA 1
ATOM 805 C C . ALA A 1 103 ? -11.582 7.769 1.748 1.00 96.75 103 ALA A C 1
ATOM 807 O O . ALA A 1 103 ? -12.539 7.013 1.862 1.00 96.75 103 ALA A O 1
ATOM 808 N N . HIS A 1 104 ? -11.399 8.546 0.675 1.00 97.62 104 HIS A N 1
ATOM 809 C CA . HIS A 1 104 ? -12.321 8.538 -0.457 1.00 97.62 104 HIS A CA 1
ATOM 810 C C . HIS A 1 104 ? -12.437 7.145 -1.086 1.00 97.62 104 HIS A C 1
ATOM 812 O O . HIS A 1 104 ? -13.545 6.645 -1.220 1.00 97.62 104 HIS A O 1
ATOM 818 N N . LEU A 1 105 ? -11.307 6.485 -1.369 1.00 95.56 105 LEU A N 1
ATOM 819 C CA . LEU A 1 105 ? -11.287 5.129 -1.920 1.00 95.56 105 LEU A CA 1
ATOM 820 C C . LEU A 1 105 ? -12.035 4.129 -1.026 1.00 95.56 105 LEU A C 1
ATOM 822 O O . LEU A 1 105 ? -12.816 3.329 -1.528 1.00 95.56 105 LEU A O 1
ATOM 826 N N . VAL A 1 106 ? -11.812 4.176 0.292 1.00 94.94 106 VAL A N 1
ATOM 827 C CA . VAL A 1 106 ? -12.496 3.289 1.248 1.00 94.94 106 VAL A CA 1
ATOM 828 C C . VAL A 1 106 ? -13.999 3.540 1.265 1.00 94.94 106 VAL A C 1
ATOM 830 O O . VAL A 1 106 ? -14.758 2.576 1.235 1.00 94.94 106 VAL A O 1
ATOM 833 N N . PHE A 1 107 ? -14.437 4.801 1.285 1.00 95.81 107 PHE A N 1
ATOM 834 C CA . PHE A 1 107 ? -15.866 5.113 1.261 1.00 95.81 107 PHE A CA 1
ATOM 835 C C . PHE A 1 107 ? -16.529 4.690 -0.044 1.00 95.81 107 PHE A C 1
ATOM 837 O O . PHE A 1 107 ? -17.604 4.111 0.016 1.00 95.81 107 PHE A O 1
ATOM 844 N N . THR A 1 108 ? -15.874 4.886 -1.189 1.00 96.94 108 THR A N 1
ATOM 845 C CA . THR A 1 108 ? -16.388 4.401 -2.476 1.00 96.94 108 THR A CA 1
ATOM 846 C C . THR A 1 108 ? -16.506 2.879 -2.492 1.00 96.94 108 THR A C 1
ATOM 848 O O . THR A 1 108 ? -17.540 2.359 -2.879 1.00 96.94 108 THR A O 1
ATOM 851 N N . MET A 1 109 ? -15.500 2.136 -2.014 1.00 93.31 109 MET A N 1
ATOM 852 C CA . MET A 1 109 ? -15.618 0.672 -1.924 1.00 93.31 109 MET A CA 1
ATOM 853 C C . MET A 1 109 ? -16.758 0.241 -0.994 1.00 93.31 109 MET A C 1
ATOM 855 O O . MET A 1 109 ? -17.470 -0.707 -1.303 1.00 93.31 109 MET A O 1
ATOM 859 N N . LEU A 1 110 ? -16.929 0.922 0.142 1.00 93.06 110 LEU A N 1
ATOM 860 C CA . LEU A 1 110 ? -18.001 0.623 1.088 1.00 93.06 110 LEU A CA 1
ATOM 861 C C . LEU A 1 110 ? -19.383 0.908 0.489 1.00 93.06 110 LEU A C 1
ATOM 863 O O . LEU A 1 110 ? -20.291 0.111 0.687 1.00 93.06 110 LEU A O 1
ATOM 867 N N . GLU A 1 111 ? -19.531 2.017 -0.233 1.00 94.81 111 GLU A N 1
ATOM 868 C CA . GLU A 1 111 ? -20.759 2.387 -0.939 1.00 94.81 111 GLU A CA 1
ATOM 869 C C . GLU A 1 111 ? -21.169 1.302 -1.939 1.00 94.81 111 GLU A C 1
ATOM 871 O O . GLU A 1 111 ? -22.284 0.799 -1.852 1.00 94.81 111 GLU A O 1
ATOM 876 N N . GLU A 1 112 ? -20.246 0.859 -2.795 1.00 94.31 112 GLU A N 1
ATOM 877 C CA . GLU A 1 112 ? -20.509 -0.212 -3.766 1.00 94.31 112 GLU A CA 1
ATOM 878 C C . GLU A 1 112 ? -20.878 -1.539 -3.082 1.00 94.31 112 GLU A C 1
ATOM 880 O O . GLU A 1 112 ? -21.824 -2.211 -3.488 1.00 94.31 112 GLU A O 1
ATOM 885 N N . ILE A 1 113 ? -20.172 -1.914 -2.006 1.00 90.75 113 ILE A N 1
ATOM 886 C CA . ILE A 1 113 ? -20.482 -3.135 -1.244 1.00 90.75 113 ILE A CA 1
ATOM 887 C C . ILE A 1 113 ? -21.886 -3.052 -0.636 1.00 90.75 113 ILE A C 1
ATOM 889 O O . ILE A 1 113 ? -22.641 -4.017 -0.717 1.00 90.75 113 ILE A O 1
ATOM 893 N N . ILE A 1 114 ? -22.241 -1.914 -0.032 1.00 92.38 114 ILE A N 1
ATOM 894 C CA . ILE A 1 114 ? -23.569 -1.703 0.553 1.00 92.38 114 ILE A CA 1
ATOM 895 C C . ILE A 1 114 ? -24.639 -1.744 -0.542 1.00 92.38 114 ILE A C 1
ATOM 897 O O . ILE A 1 114 ? -25.650 -2.409 -0.340 1.00 92.38 114 ILE A O 1
ATOM 901 N N . SER A 1 115 ? -24.413 -1.102 -1.694 1.00 93.81 115 SER A N 1
ATOM 902 C CA . SER A 1 115 ? -25.351 -1.145 -2.824 1.00 93.81 115 SER A CA 1
ATOM 903 C C . SER A 1 115 ? -25.640 -2.592 -3.213 1.00 93.81 115 SER A C 1
ATOM 905 O O . SER A 1 115 ? -26.781 -3.026 -3.142 1.00 93.81 115 SER A O 1
ATOM 907 N N . ILE A 1 116 ? -24.600 -3.390 -3.464 1.00 91.88 116 ILE A N 1
ATOM 908 C CA . ILE A 1 116 ? -24.745 -4.798 -3.866 1.00 91.88 116 ILE A CA 1
ATOM 909 C C . ILE A 1 116 ? -25.424 -5.647 -2.778 1.00 91.88 116 ILE A C 1
ATOM 911 O O . ILE A 1 116 ? -26.215 -6.533 -3.088 1.00 91.88 116 ILE A O 1
ATOM 915 N N . MET A 1 117 ? -25.107 -5.420 -1.500 1.00 90.06 117 MET A N 1
ATOM 916 C CA . MET A 1 117 ? -25.663 -6.218 -0.400 1.00 90.06 117 MET A CA 1
ATOM 917 C C . MET A 1 117 ? -27.140 -5.928 -0.114 1.00 90.06 117 MET A C 1
ATOM 919 O O . MET A 1 117 ? -27.817 -6.799 0.431 1.00 90.06 117 MET A O 1
ATOM 923 N N . PHE A 1 118 ? -27.622 -4.723 -0.426 1.00 89.94 118 PHE A N 1
ATOM 924 C CA . PHE A 1 118 ? -28.952 -4.255 -0.023 1.00 89.94 118 PHE A CA 1
ATOM 925 C C . PHE A 1 118 ? -29.848 -3.817 -1.195 1.00 89.94 118 PHE A C 1
ATOM 927 O O . PHE A 1 118 ? -30.980 -3.412 -0.941 1.00 89.94 118 PHE A O 1
ATOM 934 N N . GLU A 1 119 ? -29.399 -3.940 -2.452 1.00 75.06 119 GLU A N 1
ATOM 935 C CA . GLU A 1 119 ? -30.154 -3.561 -3.665 1.00 75.06 119 GLU A CA 1
ATOM 936 C C . GLU A 1 119 ? -31.458 -4.355 -3.890 1.00 75.06 119 GLU A C 1
ATOM 938 O O . GLU A 1 119 ? -32.302 -3.903 -4.658 1.00 75.06 119 GLU A O 1
ATOM 943 N N . ASP A 1 120 ? -31.677 -5.463 -3.170 1.00 56.06 120 ASP A N 1
ATOM 944 C CA . ASP A 1 120 ? -32.924 -6.252 -3.187 1.00 56.06 120 ASP A CA 1
ATOM 945 C C . ASP A 1 120 ? -33.860 -5.988 -1.972 1.00 56.06 120 ASP A C 1
ATOM 947 O O . ASP A 1 120 ? -34.694 -6.837 -1.639 1.00 56.06 120 ASP A O 1
ATOM 951 N N . SER A 1 121 ? -33.749 -4.830 -1.297 1.00 47.62 121 SER A N 1
ATOM 952 C CA . SER A 1 121 ? -34.644 -4.424 -0.180 1.00 47.62 121 SER A CA 1
ATOM 953 C C . SER A 1 121 ? -35.582 -3.273 -0.533 1.00 47.62 121 SER A C 1
ATOM 955 O O . SER A 1 121 ? -35.086 -2.238 -1.030 1.00 47.62 121 SER A O 1
#